Protein AF-A0A2M8U081-F1 (afdb_monomer_lite)

pLDDT: mean 94.12, std 6.63, range [62.75, 98.38]

Foldseek 3Di:
DKFKKKWAFFCPDPPDPHRDPPGIDIDDRDPDLVVRVVVQVVVCVVPVVRPRTDIDIDIDDD

Structure (mmCIF, N/CA/C/O backbone):
data_AF-A0A2M8U081-F1
#
_entry.id   AF-A0A2M8U081-F1
#
loop_
_atom_site.group_PDB
_atom_site.id
_atom_site.type_symbol
_atom_site.label_atom_id
_atom_site.label_alt_id
_atom_site.label_comp_id
_atom_site.label_asym_id
_atom_site.label_entity_id
_atom_site.label_seq_id
_atom_site.pdbx_PDB_ins_code
_atom_site.Cartn_x
_atom_site.Cartn_y
_atom_site.Cartn_z
_atom_site.occupancy
_atom_site.B_iso_or_equiv
_atom_site.auth_seq_id
_atom_site.auth_comp_id
_atom_site.auth_asym_id
_atom_site.auth_atom_id
_atom_site.pdbx_PDB_model_num
ATOM 1 N N . MET A 1 1 ? -16.336 11.666 7.718 1.00 72.56 1 MET A N 1
ATOM 2 C CA . MET A 1 1 ? -15.647 10.630 8.534 1.00 72.56 1 MET A CA 1
ATOM 3 C C . MET A 1 1 ? -14.227 10.519 8.009 1.00 72.56 1 MET A C 1
ATOM 5 O O . MET A 1 1 ? -14.069 10.493 6.796 1.00 72.56 1 MET A O 1
ATOM 9 N N . THR A 1 2 ? -13.214 10.511 8.873 1.00 86.31 2 THR A N 1
ATOM 10 C CA . THR A 1 2 ? -11.809 10.442 8.443 1.00 86.31 2 THR A CA 1
ATOM 11 C C . THR A 1 2 ? -11.374 8.986 8.343 1.00 86.31 2 THR A C 1
ATOM 13 O O . THR A 1 2 ? -11.497 8.245 9.314 1.00 86.31 2 THR A O 1
ATOM 16 N N . ASN A 1 3 ? -10.866 8.594 7.177 1.00 95.25 3 ASN A N 1
ATOM 17 C CA . ASN A 1 3 ? -10.351 7.254 6.921 1.00 95.25 3 ASN A CA 1
ATOM 18 C C . ASN A 1 3 ? -8.860 7.313 6.598 1.00 95.25 3 ASN A C 1
ATOM 20 O O . ASN A 1 3 ? -8.376 8.256 5.966 1.00 95.25 3 ASN A O 1
ATOM 24 N N . PHE A 1 4 ? -8.148 6.261 6.980 1.00 97.31 4 PHE A N 1
ATOM 25 C CA . PHE A 1 4 ? -6.739 6.087 6.667 1.00 97.31 4 PHE A CA 1
ATOM 26 C C . PHE A 1 4 ? -6.564 4.966 5.652 1.00 97.31 4 PHE A C 1
ATOM 28 O O . PHE A 1 4 ? -7.251 3.949 5.696 1.00 97.31 4 PHE A O 1
ATOM 35 N N . TYR A 1 5 ? -5.632 5.151 4.734 1.00 97.75 5 TYR A N 1
ATOM 36 C CA . TYR A 1 5 ? -5.266 4.162 3.733 1.00 97.75 5 TYR A CA 1
ATOM 37 C C . TYR A 1 5 ? -3.759 3.979 3.746 1.00 97.75 5 TYR A C 1
ATOM 39 O O . TYR A 1 5 ? -3.024 4.911 4.056 1.00 97.75 5 TYR A O 1
ATOM 47 N N . VAL A 1 6 ? -3.292 2.795 3.376 1.00 98.00 6 VAL A N 1
ATOM 48 C CA . VAL A 1 6 ? -1.884 2.572 3.044 1.00 98.00 6 VAL A CA 1
ATOM 49 C C . VAL A 1 6 ? -1.806 2.402 1.539 1.00 98.00 6 VAL A C 1
ATOM 51 O O . VAL A 1 6 ? -2.383 1.453 1.016 1.00 98.00 6 VAL A O 1
ATOM 54 N N . GLU A 1 7 ? -1.136 3.316 0.846 1.00 97.38 7 GLU A N 1
ATOM 55 C CA . GLU A 1 7 ? -1.063 3.329 -0.618 1.00 97.38 7 GLU A CA 1
ATOM 56 C C . GLU A 1 7 ? 0.381 3.457 -1.111 1.00 97.38 7 GLU A C 1
ATOM 58 O O . GLU A 1 7 ? 1.209 4.115 -0.477 1.00 97.38 7 GLU A O 1
ATOM 63 N N . GLY A 1 8 ? 0.687 2.858 -2.258 1.00 96.19 8 GLY A N 1
ATOM 64 C CA . GLY A 1 8 ? 1.991 2.984 -2.903 1.00 96.19 8 GLY A CA 1
ATOM 65 C C . GLY A 1 8 ? 2.234 1.870 -3.911 1.00 96.19 8 GLY A C 1
ATOM 66 O O . GLY A 1 8 ? 1.308 1.475 -4.610 1.00 96.19 8 GLY A O 1
ATOM 67 N N . GLY A 1 9 ? 3.469 1.384 -3.990 1.00 96.75 9 GLY A N 1
ATOM 68 C CA . GLY A 1 9 ? 3.872 0.330 -4.919 1.00 96.75 9 GLY A CA 1
ATOM 69 C C . GLY A 1 9 ? 5.384 0.304 -5.113 1.00 96.75 9 GLY A C 1
ATOM 70 O O . GLY A 1 9 ? 6.139 0.749 -4.244 1.00 96.75 9 GLY A O 1
ATOM 71 N N . ILE A 1 10 ? 5.838 -0.208 -6.256 1.00 96.44 10 ILE A N 1
ATOM 72 C CA . ILE A 1 10 ? 7.255 -0.191 -6.635 1.00 96.44 10 ILE A CA 1
ATOM 73 C C . ILE A 1 10 ? 7.492 1.003 -7.549 1.00 96.44 10 ILE A C 1
ATOM 75 O O . ILE A 1 10 ? 6.870 1.110 -8.597 1.00 96.44 10 ILE A O 1
ATOM 79 N N . PHE A 1 11 ? 8.406 1.889 -7.181 1.00 95.75 11 PHE A N 1
ATOM 80 C CA . PHE A 1 11 ? 8.711 3.081 -7.968 1.00 95.75 11 PHE A CA 1
ATOM 81 C C . PHE A 1 11 ? 9.875 2.822 -8.928 1.00 95.75 11 PHE A C 1
ATOM 83 O O . PHE A 1 11 ? 10.816 2.087 -8.619 1.00 95.75 11 PHE A O 1
ATOM 90 N N . LYS A 1 12 ? 9.835 3.435 -10.114 1.00 93.81 12 LYS A N 1
ATOM 91 C CA . LYS A 1 12 ? 10.981 3.397 -11.035 1.00 93.81 12 LYS A CA 1
ATOM 92 C C . LYS A 1 12 ? 12.139 4.238 -10.494 1.00 93.81 12 LYS A C 1
ATOM 94 O O . LYS A 1 12 ? 13.292 3.826 -10.578 1.00 93.81 12 LYS A O 1
ATOM 99 N N . ASP A 1 13 ? 11.798 5.385 -9.921 1.00 88.25 13 ASP A N 1
ATOM 100 C CA . ASP A 1 13 ? 12.691 6.352 -9.294 1.00 88.25 13 ASP A CA 1
ATOM 101 C C . ASP A 1 13 ? 11.941 7.003 -8.119 1.00 88.25 13 ASP A C 1
ATOM 103 O O . ASP A 1 13 ? 10.723 7.158 -8.173 1.00 88.25 13 ASP A O 1
ATOM 107 N N . LEU A 1 14 ? 12.649 7.399 -7.062 1.00 74.75 14 LEU A N 1
ATOM 108 C CA . LEU A 1 14 ? 12.071 8.138 -5.936 1.00 74.75 14 LEU A CA 1
ATOM 109 C C . LEU A 1 14 ? 11.639 9.565 -6.319 1.00 74.75 14 LEU A C 1
ATOM 111 O O . LEU A 1 14 ? 10.866 10.174 -5.580 1.00 74.75 14 LEU A O 1
ATOM 115 N N . ALA A 1 15 ? 12.119 10.090 -7.450 1.00 85.00 15 ALA A N 1
ATOM 116 C CA . ALA A 1 15 ? 11.642 11.338 -8.041 1.00 85.00 15 ALA A CA 1
ATOM 117 C C . ALA A 1 15 ? 10.293 11.189 -8.771 1.00 85.00 15 ALA A C 1
ATOM 119 O O . ALA A 1 15 ? 9.626 12.194 -9.023 1.00 85.00 15 ALA A O 1
ATOM 120 N N . ASP A 1 16 ? 9.887 9.961 -9.115 1.00 82.00 16 ASP A N 1
ATOM 121 C CA . ASP A 1 16 ? 8.614 9.705 -9.786 1.00 82.00 16 ASP A CA 1
ATOM 122 C C . ASP A 1 16 ? 7.460 9.741 -8.766 1.00 82.00 16 ASP A C 1
ATOM 124 O O . ASP A 1 16 ? 7.508 9.047 -7.741 1.00 82.00 16 ASP A O 1
ATOM 128 N N . PRO A 1 17 ? 6.403 10.539 -8.999 1.00 84.44 17 PRO A N 1
ATOM 129 C CA . PRO A 1 17 ? 5.243 10.548 -8.116 1.00 84.44 17 PRO A CA 1
ATOM 130 C C . PRO A 1 17 ? 4.422 9.249 -8.168 1.00 84.44 17 PRO A C 1
ATOM 132 O O . PRO A 1 17 ? 3.673 8.993 -7.217 1.00 84.44 17 PRO A O 1
ATOM 135 N N . ALA A 1 18 ? 4.539 8.443 -9.230 1.00 91.94 18 ALA A N 1
ATOM 136 C CA . ALA A 1 18 ? 3.717 7.260 -9.458 1.00 91.94 18 ALA A CA 1
ATOM 137 C C . ALA A 1 18 ? 4.519 5.945 -9.368 1.00 91.94 18 ALA A C 1
ATOM 139 O O . ALA A 1 18 ? 5.663 5.866 -9.823 1.00 91.94 18 ALA A O 1
ATOM 140 N N . PRO A 1 19 ? 3.931 4.881 -8.794 1.00 95.81 19 PRO A N 1
ATOM 141 C CA . PRO A 1 19 ? 4.506 3.547 -8.887 1.00 95.81 19 PRO A CA 1
ATOM 142 C C . PRO A 1 19 ? 4.434 3.022 -10.331 1.00 95.81 19 PRO A C 1
ATOM 144 O O . PRO A 1 19 ? 3.667 3.498 -11.167 1.00 95.81 19 PRO A O 1
ATOM 147 N N . ILE A 1 20 ? 5.230 1.997 -10.613 1.00 96.00 20 ILE A N 1
ATOM 148 C CA . ILE A 1 20 ? 5.184 1.226 -11.852 1.00 96.00 20 ILE A CA 1
ATOM 149 C C . ILE A 1 20 ? 3.795 0.592 -11.974 1.00 96.00 20 ILE A C 1
ATOM 151 O O . ILE A 1 20 ? 3.322 -0.054 -11.036 1.00 96.00 20 ILE A O 1
ATOM 155 N N . ALA A 1 21 ? 3.179 0.738 -13.147 1.00 96.31 21 ALA A N 1
ATOM 156 C CA . ALA A 1 21 ? 1.858 0.189 -13.429 1.00 96.31 21 ALA A CA 1
ATOM 157 C C . ALA A 1 21 ? 1.794 -1.324 -13.156 1.00 96.31 21 ALA A C 1
ATOM 159 O O . ALA A 1 21 ? 2.657 -2.085 -13.598 1.00 96.31 21 ALA A O 1
ATOM 160 N N . GLY A 1 22 ? 0.757 -1.756 -12.441 1.00 96.94 22 GLY A N 1
ATOM 161 C CA . GLY A 1 22 ? 0.558 -3.140 -12.008 1.00 96.94 22 GLY A CA 1
ATOM 162 C C . GLY A 1 22 ? 1.235 -3.489 -10.679 1.00 96.94 22 GLY A C 1
ATOM 163 O O . GLY A 1 22 ? 1.107 -4.623 -10.221 1.00 96.94 22 GLY A O 1
ATOM 164 N N . THR A 1 23 ? 1.945 -2.546 -10.052 1.00 96.69 23 THR A N 1
ATOM 165 C CA . THR A 1 23 ? 2.571 -2.730 -8.728 1.00 96.69 23 THR A CA 1
ATOM 166 C C . THR A 1 23 ? 1.868 -1.947 -7.623 1.00 96.69 23 THR A C 1
ATOM 168 O O . THR A 1 23 ? 2.330 -1.950 -6.483 1.00 96.69 23 THR A O 1
ATOM 171 N N . GLU A 1 24 ? 0.773 -1.261 -7.954 1.00 97.25 24 GLU A N 1
ATOM 172 C CA . GLU A 1 24 ? 0.002 -0.458 -7.022 1.00 97.25 24 GLU A CA 1
ATOM 173 C C . GLU A 1 24 ? -0.559 -1.307 -5.886 1.00 97.25 24 GLU A C 1
ATOM 175 O O . GLU A 1 24 ? -1.145 -2.373 -6.077 1.00 97.25 24 GLU A O 1
ATOM 180 N N . GLU A 1 25 ? -0.447 -0.771 -4.682 1.00 97.31 25 GLU A N 1
ATOM 181 C CA . GLU A 1 25 ? -1.002 -1.361 -3.481 1.00 97.31 25 GLU A CA 1
ATOM 182 C C . GLU A 1 25 ? -1.881 -0.340 -2.783 1.00 97.31 25 GLU A C 1
ATOM 184 O O . GLU A 1 25 ? -1.513 0.828 -2.641 1.00 97.31 25 GLU A O 1
ATOM 189 N N . ARG A 1 26 ? -3.044 -0.798 -2.321 1.00 97.00 26 ARG A N 1
ATOM 190 C CA . ARG A 1 26 ? -3.944 -0.027 -1.470 1.00 97.00 26 ARG A CA 1
ATOM 191 C C . ARG A 1 26 ? -4.531 -0.936 -0.400 1.00 97.00 26 ARG A C 1
ATOM 193 O O . ARG A 1 26 ? -5.114 -1.970 -0.712 1.00 97.00 26 ARG A O 1
ATOM 200 N N . TYR A 1 27 ? -4.423 -0.506 0.849 1.00 97.38 27 TYR A N 1
ATOM 201 C CA . TYR A 1 27 ? -5.003 -1.171 2.010 1.00 97.38 27 TYR A CA 1
ATOM 202 C C . TYR A 1 27 ? -5.859 -0.182 2.806 1.00 97.38 27 TYR A C 1
ATOM 204 O O . TYR A 1 27 ? -5.507 0.994 2.907 1.00 97.38 27 TYR A O 1
ATOM 212 N N . GLY A 1 28 ? -6.965 -0.661 3.376 1.00 95.25 28 GLY A N 1
ATOM 213 C CA . GLY A 1 28 ? -7.953 0.151 4.092 1.00 95.25 28 GLY A CA 1
ATOM 214 C C . GLY A 1 28 ? -9.329 0.149 3.405 1.00 95.25 28 GLY A C 1
ATOM 215 O O . GLY A 1 28 ? -9.538 -0.632 2.473 1.00 95.25 28 GLY A O 1
ATOM 216 N N . PRO A 1 29 ? -10.267 1.013 3.837 1.00 96.06 29 PRO A N 1
ATOM 217 C CA . PRO A 1 29 ? -10.088 2.065 4.841 1.00 96.06 29 PRO A CA 1
ATOM 218 C C . PRO A 1 29 ? -9.833 1.523 6.251 1.00 96.06 29 PRO A C 1
ATOM 220 O O . PRO A 1 29 ? -10.445 0.544 6.668 1.00 96.06 29 PRO A O 1
ATOM 223 N N . PHE A 1 30 ? -8.959 2.201 6.990 1.00 96.38 30 PHE A N 1
ATOM 224 C CA . PHE A 1 30 ? -8.745 2.008 8.419 1.00 96.38 30 PHE A CA 1
ATOM 225 C C . PHE A 1 30 ? -9.400 3.151 9.208 1.00 96.38 30 PHE A C 1
ATOM 227 O O . PHE A 1 30 ? -9.301 4.311 8.793 1.00 96.38 30 PHE A O 1
ATOM 234 N N . PRO A 1 31 ? -10.035 2.853 10.353 1.00 94.69 31 PRO A N 1
ATOM 235 C CA . PRO A 1 31 ? -10.658 3.851 11.219 1.00 94.69 31 PRO A CA 1
ATOM 236 C C . PRO A 1 31 ? -9.640 4.724 11.966 1.00 94.69 31 PRO A C 1
ATOM 238 O O . PRO A 1 31 ? -9.977 5.824 12.397 1.00 94.69 31 PRO A O 1
ATOM 241 N N . THR A 1 32 ? -8.401 4.251 12.142 1.00 96.12 32 THR A N 1
ATOM 242 C CA . THR A 1 32 ? -7.345 4.976 12.860 1.00 96.12 32 THR A CA 1
ATOM 243 C C . THR A 1 32 ? -6.018 4.919 12.111 1.00 96.12 32 THR A C 1
ATOM 245 O O . THR A 1 32 ? -5.730 3.964 11.387 1.00 96.12 32 THR A O 1
ATOM 248 N N . GLU A 1 33 ? -5.180 5.934 12.323 1.00 96.31 33 GLU A N 1
ATOM 249 C CA . GLU A 1 33 ? -3.824 5.981 11.772 1.00 96.31 33 GLU A CA 1
ATOM 250 C C . GLU A 1 33 ? -2.972 4.814 12.277 1.00 96.31 33 GLU A C 1
ATOM 252 O O . GLU A 1 33 ? -2.226 4.221 11.510 1.00 96.31 33 GLU A O 1
ATOM 257 N N . GLN A 1 34 ? -3.136 4.419 13.543 1.00 97.62 34 GLN A N 1
ATOM 258 C CA . GLN A 1 34 ? -2.365 3.338 14.158 1.00 97.62 34 GLN A CA 1
ATOM 259 C C . GLN A 1 34 ? -2.588 1.980 13.470 1.00 97.62 34 GLN A C 1
ATOM 261 O O . GLN A 1 34 ? -1.641 1.209 13.300 1.00 97.62 34 GLN A O 1
ATOM 266 N N . GLU A 1 35 ? -3.823 1.677 13.055 1.00 97.69 35 GLU A N 1
ATOM 267 C CA . GLU A 1 35 ? -4.122 0.454 12.298 1.00 97.69 35 GLU A CA 1
ATOM 268 C C . GLU A 1 35 ? -3.500 0.476 10.896 1.00 97.69 35 GLU A C 1
ATOM 270 O O . GLU A 1 35 ? -2.951 -0.536 10.436 1.00 97.69 35 GLU A O 1
ATOM 275 N N . ALA A 1 36 ? -3.515 1.642 10.244 1.00 98.00 36 ALA A N 1
ATOM 276 C CA . ALA A 1 36 ? -2.826 1.842 8.977 1.00 98.00 36 ALA A CA 1
ATOM 277 C C . ALA A 1 36 ? -1.302 1.690 9.142 1.00 98.00 36 ALA A C 1
ATOM 279 O O . ALA A 1 36 ? -0.676 0.972 8.365 1.00 98.00 36 ALA A O 1
ATOM 280 N N . ASP A 1 37 ? -0.712 2.269 10.190 1.00 98.12 37 ASP A N 1
ATOM 281 C CA . ASP A 1 37 ? 0.729 2.231 10.464 1.00 98.12 37 ASP A CA 1
ATOM 282 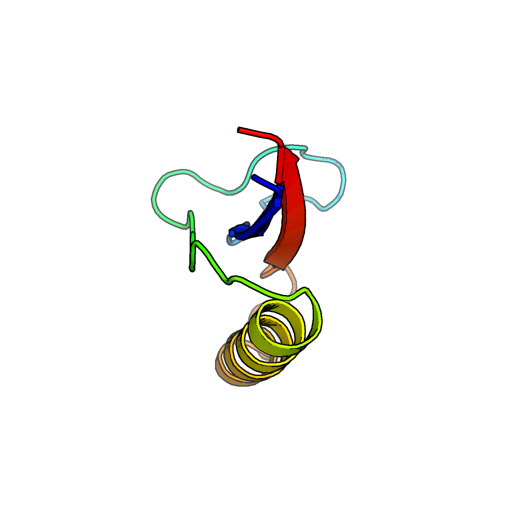C C . ASP A 1 37 ? 1.227 0.802 10.724 1.00 98.12 37 ASP A C 1
ATOM 284 O O . ASP A 1 37 ? 2.269 0.382 10.215 1.00 98.12 37 ASP A O 1
ATOM 288 N N . LYS A 1 38 ? 0.444 0.003 11.462 1.00 98.31 38 LYS A N 1
ATOM 289 C CA . LYS A 1 38 ? 0.735 -1.421 11.683 1.00 98.31 38 LYS A CA 1
ATOM 290 C C . LYS A 1 38 ? 0.764 -2.194 10.364 1.00 98.31 38 LYS A C 1
ATOM 292 O O . LYS A 1 38 ? 1.676 -2.992 10.141 1.00 98.31 38 LYS A O 1
ATOM 297 N N . THR A 1 39 ? -0.214 -1.946 9.493 1.00 98.19 39 THR A N 1
ATOM 298 C CA . THR A 1 39 ? -0.272 -2.572 8.165 1.00 98.19 39 THR A CA 1
ATOM 299 C C . THR A 1 39 ? 0.902 -2.122 7.303 1.00 98.19 39 THR A C 1
ATOM 301 O O . THR A 1 39 ? 1.567 -2.956 6.695 1.00 98.19 39 THR A O 1
ATOM 304 N N . TRP A 1 40 ? 1.209 -0.826 7.296 1.00 98.38 40 TRP A N 1
ATOM 305 C CA . TRP A 1 40 ? 2.345 -0.262 6.577 1.00 98.38 40 TRP A CA 1
ATOM 306 C C . TRP A 1 40 ? 3.666 -0.934 6.979 1.00 98.38 40 TRP A C 1
ATOM 308 O O . TRP A 1 40 ? 4.378 -1.429 6.107 1.00 98.38 40 TRP A O 1
ATOM 318 N N . ARG A 1 41 ? 3.958 -1.054 8.283 1.00 98.06 41 ARG A N 1
ATOM 319 C CA . ARG A 1 41 ? 5.178 -1.718 8.785 1.00 98.06 41 ARG A CA 1
ATOM 320 C C . ARG A 1 41 ? 5.276 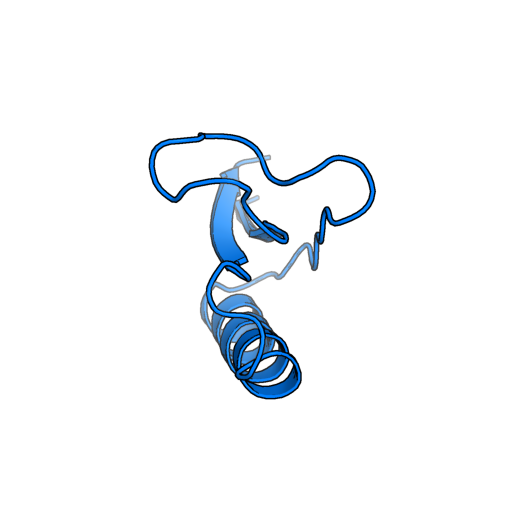-3.169 8.334 1.00 98.06 41 ARG A C 1
ATOM 322 O O . ARG A 1 41 ? 6.337 -3.585 7.879 1.00 98.06 41 ARG A O 1
ATOM 329 N N . ALA A 1 42 ? 4.180 -3.920 8.442 1.00 98.00 42 ALA A N 1
ATOM 330 C CA . ALA A 1 42 ? 4.144 -5.317 8.021 1.00 98.00 42 ALA A CA 1
ATOM 331 C C . ALA A 1 42 ? 4.429 -5.454 6.516 1.00 98.00 42 ALA A C 1
ATOM 333 O O . ALA A 1 42 ? 5.298 -6.222 6.119 1.00 98.00 42 ALA A O 1
ATOM 334 N N . ARG A 1 43 ? 3.771 -4.644 5.677 1.00 97.25 43 ARG A N 1
ATOM 335 C CA . ARG A 1 43 ? 3.936 -4.700 4.215 1.00 97.25 43 ARG A CA 1
ATOM 336 C C . ARG A 1 43 ? 5.299 -4.219 3.729 1.00 97.25 43 ARG A C 1
ATOM 338 O O . ARG A 1 43 ? 5.821 -4.774 2.769 1.00 97.25 43 ARG A O 1
ATOM 345 N N . MET A 1 44 ? 5.876 -3.211 4.382 1.00 97.75 44 MET A N 1
ATOM 346 C CA . MET A 1 44 ? 7.244 -2.768 4.098 1.00 97.75 44 MET A CA 1
ATOM 347 C C . MET A 1 44 ? 8.274 -3.840 4.483 1.00 97.75 44 MET A C 1
ATO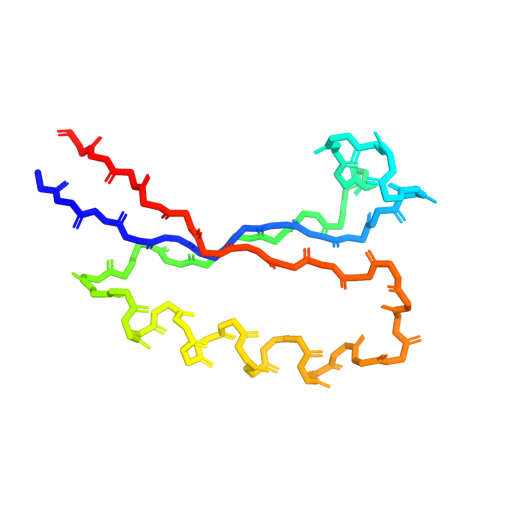M 349 O O . MET A 1 44 ? 9.259 -4.013 3.773 1.00 97.75 44 MET A O 1
ATOM 353 N N . ALA A 1 45 ? 8.049 -4.576 5.579 1.00 97.38 45 ALA A N 1
ATOM 354 C CA . ALA A 1 45 ? 8.929 -5.668 5.995 1.00 97.38 45 ALA A CA 1
ATOM 355 C C . ALA A 1 45 ? 8.860 -6.872 5.038 1.00 97.38 45 ALA A C 1
ATOM 357 O O . ALA A 1 45 ? 9.903 -7.421 4.694 1.00 97.38 45 ALA A O 1
ATOM 358 N N . ASP A 1 46 ? 7.664 -7.229 4.551 1.00 96.94 46 ASP A N 1
ATOM 359 C CA . ASP A 1 46 ? 7.460 -8.329 3.590 1.00 96.94 46 ASP A CA 1
ATOM 360 C C . ASP A 1 46 ? 8.242 -8.135 2.273 1.00 96.94 46 ASP A C 1
ATOM 362 O O . ASP A 1 46 ? 8.541 -9.102 1.574 1.00 96.94 46 ASP A O 1
ATOM 366 N N . LYS A 1 47 ? 8.550 -6.885 1.908 1.00 95.50 47 LYS A N 1
ATOM 367 C CA . LYS A 1 47 ? 9.165 -6.498 0.626 1.00 95.50 47 LYS A CA 1
ATOM 368 C C . LYS A 1 47 ? 10.485 -5.745 0.799 1.00 95.50 47 LYS A C 1
ATOM 370 O O . LYS A 1 47 ? 10.883 -4.992 -0.087 1.00 95.50 47 LYS A O 1
ATOM 375 N N . ILE A 1 48 ? 11.174 -5.963 1.921 1.00 95.50 48 ILE A N 1
ATOM 376 C CA . ILE A 1 48 ? 12.388 -5.223 2.298 1.00 95.50 48 ILE A CA 1
ATOM 377 C C . ILE A 1 48 ? 13.504 -5.285 1.239 1.00 95.50 48 ILE A C 1
ATOM 379 O O . ILE A 1 48 ? 14.254 -4.324 1.080 1.00 95.50 48 ILE A O 1
ATOM 383 N N . ASP A 1 49 ? 13.570 -6.376 0.473 1.00 97.31 49 ASP A N 1
ATOM 384 C CA . ASP A 1 49 ? 14.577 -6.586 -0.574 1.00 97.31 49 ASP A CA 1
ATOM 385 C C . ASP A 1 49 ? 14.314 -5.767 -1.853 1.00 97.31 49 ASP A C 1
ATOM 387 O O . ASP A 1 49 ? 15.189 -5.635 -2.711 1.00 97.31 49 ASP A O 1
ATOM 391 N N . ILE A 1 50 ? 13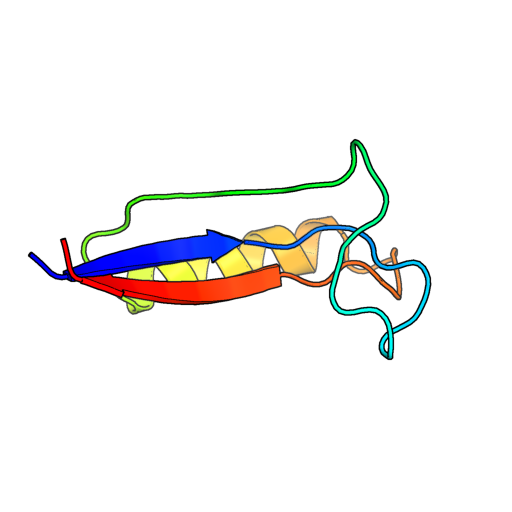.122 -5.180 -2.003 1.00 95.50 50 ILE A N 1
ATOM 392 C CA . ILE A 1 50 ? 12.772 -4.337 -3.148 1.00 95.50 50 ILE A CA 1
ATOM 393 C C . ILE A 1 50 ? 13.043 -2.877 -2.771 1.00 95.50 50 ILE A C 1
ATOM 395 O O . ILE A 1 50 ? 12.204 -2.200 -2.186 1.00 95.50 50 ILE A O 1
ATOM 399 N N . CYS A 1 51 ? 14.215 -2.364 -3.155 1.00 93.94 51 CY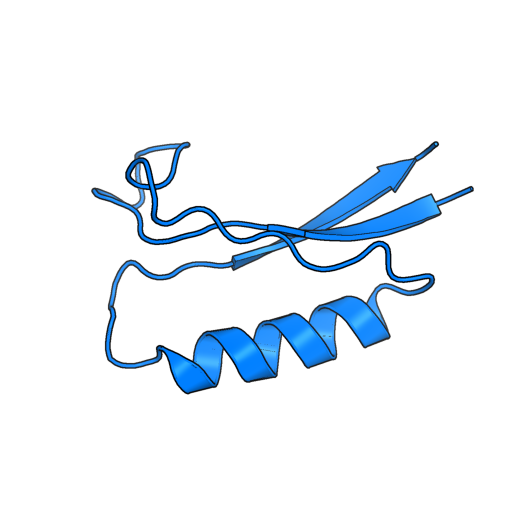S A N 1
ATOM 400 C CA . CYS A 1 51 ? 14.706 -1.026 -2.778 1.00 93.94 51 CYS A CA 1
ATOM 401 C C . CYS A 1 51 ? 13.693 0.119 -3.006 1.00 93.94 51 CYS A C 1
ATOM 403 O O . CYS A 1 51 ? 13.551 1.027 -2.177 1.00 93.94 51 CYS A O 1
ATOM 405 N N . ASN A 1 52 ? 12.968 0.052 -4.126 1.00 95.12 52 ASN A N 1
ATOM 406 C CA . ASN A 1 52 ? 12.003 1.074 -4.521 1.00 95.12 52 ASN A CA 1
ATOM 407 C C . ASN A 1 52 ? 10.560 0.735 -4.133 1.00 95.12 52 ASN A C 1
ATOM 409 O O . ASN A 1 52 ? 9.637 1.430 -4.559 1.00 95.12 52 ASN A O 1
ATOM 413 N N . HIS A 1 53 ? 10.332 -0.318 -3.347 1.00 96.31 53 HIS A N 1
ATOM 414 C CA . HI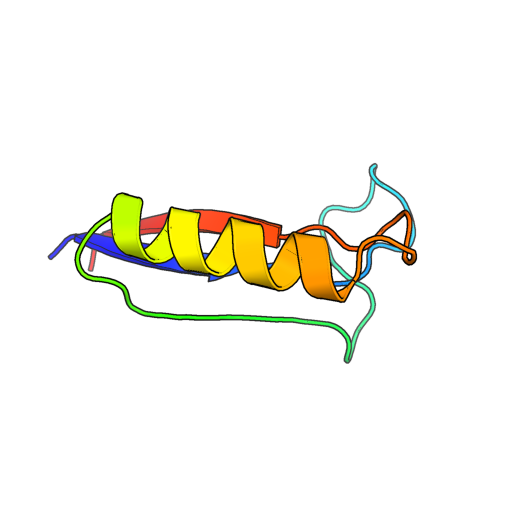S A 1 53 ? 9.018 -0.559 -2.771 1.00 96.31 53 HIS A CA 1
ATOM 415 C C . HIS A 1 53 ? 8.765 0.459 -1.665 1.00 96.31 53 HIS A C 1
ATOM 417 O O . HIS A 1 53 ? 9.531 0.570 -0.706 1.00 96.31 53 HIS A O 1
ATOM 423 N N . ARG A 1 54 ? 7.718 1.266 -1.833 1.00 95.50 54 ARG A N 1
ATOM 424 C CA . ARG A 1 54 ? 7.351 2.312 -0.881 1.00 95.50 54 ARG A CA 1
ATOM 425 C C . ARG A 1 54 ? 5.845 2.364 -0.734 1.00 95.50 54 ARG A C 1
ATOM 427 O O . ARG A 1 54 ? 5.108 2.458 -1.711 1.00 95.50 54 ARG A O 1
ATOM 434 N N . LEU A 1 55 ? 5.407 2.381 0.515 1.00 96.75 55 LEU A N 1
ATOM 435 C CA . LEU A 1 55 ? 4.026 2.623 0.905 1.00 96.75 55 LEU A CA 1
ATOM 436 C C . LEU A 1 55 ? 3.958 3.878 1.781 1.00 96.75 55 LEU A C 1
ATOM 438 O O . LEU A 1 55 ? 4.934 4.227 2.450 1.00 96.75 55 LEU A O 1
ATOM 442 N N . ARG A 1 56 ? 2.809 4.553 1.783 1.00 95.75 56 ARG A N 1
ATOM 443 C CA . ARG A 1 56 ? 2.528 5.761 2.570 1.00 95.75 56 ARG A CA 1
ATOM 444 C C . ARG A 1 56 ? 1.185 5.611 3.273 1.00 95.75 56 ARG A C 1
ATOM 446 O O . ARG A 1 56 ? 0.243 5.098 2.673 1.00 95.75 56 ARG A O 1
ATOM 453 N N . VAL A 1 57 ? 1.088 6.097 4.507 1.00 97.31 57 VAL A N 1
ATOM 454 C CA . VAL A 1 57 ? -0.203 6.270 5.184 1.00 97.31 57 VAL A CA 1
ATOM 455 C C . VAL A 1 57 ? -0.831 7.574 4.690 1.00 97.31 57 VAL A C 1
ATOM 457 O O . VAL A 1 57 ? -0.204 8.630 4.733 1.00 97.31 57 VAL A O 1
ATOM 460 N N . ILE A 1 58 ? -2.056 7.499 4.174 1.00 96.56 58 ILE A N 1
ATOM 461 C CA . ILE A 1 58 ? -2.802 8.622 3.606 1.00 96.56 58 ILE A CA 1
ATOM 462 C C . ILE A 1 58 ? -4.088 8.807 4.400 1.00 96.56 58 ILE A C 1
ATOM 464 O O . ILE A 1 58 ? -4.909 7.896 4.492 1.00 96.56 58 ILE A O 1
ATOM 468 N N . ARG A 1 59 ? -4.288 10.016 4.923 1.00 96.31 59 ARG A N 1
ATOM 469 C CA . ARG A 1 59 ? -5.558 10.448 5.507 1.00 96.31 59 ARG A CA 1
ATOM 470 C C . ARG A 1 59 ? -6.468 10.988 4.404 1.00 96.31 59 ARG A C 1
ATOM 472 O O . ARG A 1 59 ? -6.056 11.870 3.653 1.00 96.31 59 ARG A O 1
ATOM 479 N N . ARG A 1 60 ? -7.700 10.488 4.318 1.00 93.75 60 ARG A N 1
ATOM 480 C CA . ARG A 1 60 ? -8.745 11.008 3.427 1.00 93.75 60 ARG A CA 1
ATOM 481 C C . ARG A 1 60 ? -9.991 11.319 4.246 1.00 93.75 60 ARG A C 1
ATOM 483 O O . ARG A 1 60 ? -10.505 10.449 4.951 1.00 93.75 60 ARG A O 1
ATOM 490 N N . ASP A 1 61 ? -10.467 12.549 4.136 1.00 84.75 61 ASP A N 1
ATOM 491 C CA . ASP A 1 61 ? -11.757 12.946 4.689 1.00 84.75 61 ASP A CA 1
ATOM 492 C C . ASP A 1 61 ? -12.850 12.581 3.673 1.00 84.75 61 ASP A C 1
ATOM 494 O O . ASP A 1 61 ? -12.694 12.847 2.480 1.00 84.75 61 ASP A O 1
ATOM 498 N N . ALA A 1 62 ? -13.888 11.876 4.137 1.00 62.75 62 ALA A N 1
ATOM 499 C CA . ALA A 1 62 ? -15.079 11.557 3.344 1.00 62.75 62 ALA A CA 1
ATOM 500 C C . ALA A 1 62 ? -15.973 12.783 3.147 1.00 62.75 62 ALA A C 1
ATOM 502 O O . ALA A 1 62 ? -16.134 13.529 4.144 1.00 62.75 62 ALA A O 1
#

Secondary structure (DSSP, 8-state):
-EEEEEEEEEBS-TT-SSBPTT--EEEEEESSHHHHHHHHHHHHHHTTT-TTEEEEEEEEE-

Sequence (62 aa):
MTNFYVEGGIFKDLADPAPIAGTEERYGPFPTEQEADKTWRARMADKIDICNHRLRVIRRDA

Radius of gyration: 11.84 Å; chains: 1; bounding box: 30×21×28 Å